Protein AF-A0A1W9VPN4-F1 (afdb_monomer_lite)

pLDDT: mean 90.59, std 12.6, range [47.25, 98.25]

Foldseek 3Di:
DDDPDDDFPDWADDDPQWIWTHDPQFIFIAGPVRHTQGDRQFNDWAYDDPQWIWTHHPNFTFIAGSNRHTPGGDDD

Radius of gyration: 12.42 Å; chains: 1; bounding box: 47×19×24 Å

Secondary structure (DSSP, 8-state):
--------SEE---BTTBEEEEETTEEEEE-TTS-EEEEEEESEE---BTTBEEEEETTEEEEE-TTS-EEEE---

Sequence (76 aa):
MNEKELEYDLIGQFSEGLCPVMEDNKWGAINKDNEVVIPFEYDYLGQFNDGLCPVIKDGKYGAINKDNEIVIKILK

Structure (mmCIF, N/CA/C/O backbone):
data_AF-A0A1W9VPN4-F1
#
_entry.id   AF-A0A1W9VPN4-F1
#
loop_
_atom_site.group_PDB
_atom_site.id
_atom_site.type_symbol
_atom_site.label_atom_id
_atom_site.label_alt_id
_atom_site.label_comp_id
_atom_site.label_asym_id
_atom_site.label_entity_id
_atom_site.label_seq_id
_atom_site.pdbx_PDB_ins_code
_atom_site.Cartn_x
_atom_site.Cartn_y
_atom_site.Cartn_z
_atom_site.occupancy
_atom_site.B_iso_or_equiv
_atom_site.auth_seq_id
_atom_site.auth_comp_id
_atom_site.auth_asym_id
_atom_site.auth_atom_id
_atom_site.pdbx_PDB_model_num
ATOM 1 N N . MET A 1 1 ? -30.824 -4.501 0.265 1.00 47.25 1 MET A N 1
ATOM 2 C CA . MET A 1 1 ? -29.438 -4.974 0.437 1.00 47.25 1 MET A CA 1
ATOM 3 C C . MET A 1 1 ? -28.693 -3.800 1.027 1.00 47.25 1 MET A C 1
ATOM 5 O O . MET A 1 1 ? -28.763 -2.738 0.431 1.00 47.25 1 MET A O 1
ATOM 9 N N . ASN A 1 2 ? -28.137 -3.935 2.229 1.00 48.78 2 ASN A N 1
ATOM 10 C CA . ASN A 1 2 ? -27.339 -2.860 2.811 1.00 48.78 2 ASN A CA 1
ATOM 11 C C . ASN A 1 2 ? -25.984 -2.910 2.113 1.00 48.78 2 ASN A C 1
ATOM 13 O O . ASN A 1 2 ? -25.216 -3.843 2.344 1.00 48.78 2 ASN A O 1
ATOM 17 N N . GLU A 1 3 ? -25.742 -1.978 1.199 1.00 59.00 3 GLU A N 1
ATOM 18 C CA . GLU A 1 3 ? -24.395 -1.732 0.699 1.00 59.00 3 GLU A CA 1
ATOM 19 C C . GLU A 1 3 ? -23.572 -1.268 1.907 1.00 59.00 3 GLU A C 1
ATOM 21 O O . GLU A 1 3 ? -23.974 -0.348 2.619 1.00 59.00 3 GLU A O 1
ATOM 26 N N . LYS A 1 4 ? -22.492 -1.988 2.230 1.00 64.50 4 LYS A N 1
ATOM 27 C CA . LYS A 1 4 ? -21.564 -1.558 3.275 1.00 64.50 4 LYS A CA 1
ATOM 28 C C . LYS A 1 4 ? -20.875 -0.311 2.727 1.00 64.50 4 LYS A C 1
ATOM 30 O O . LYS A 1 4 ? -20.032 -0.437 1.844 1.00 64.50 4 LYS A O 1
ATOM 35 N N . GLU A 1 5 ? -21.260 0.865 3.210 1.00 70.06 5 GLU A N 1
ATOM 36 C CA . GLU A 1 5 ? -20.485 2.081 2.976 1.00 70.06 5 GLU A CA 1
ATOM 37 C C . GLU A 1 5 ? -19.096 1.857 3.584 1.00 70.06 5 GLU A C 1
ATOM 39 O O . GLU A 1 5 ? -18.962 1.501 4.757 1.00 70.06 5 GLU A O 1
ATOM 44 N N . LEU A 1 6 ? -18.069 1.938 2.742 1.00 76.69 6 LEU A N 1
ATOM 45 C CA . LEU A 1 6 ? -16.684 1.814 3.171 1.00 76.69 6 LEU A CA 1
ATOM 46 C C . LEU A 1 6 ? -16.210 3.207 3.571 1.00 76.69 6 LEU A C 1
ATOM 48 O O . LEU A 1 6 ? -16.153 4.113 2.740 1.00 76.69 6 LEU A O 1
ATOM 52 N N . GLU A 1 7 ? -15.904 3.369 4.852 1.00 87.06 7 GLU A N 1
ATOM 53 C CA . GLU A 1 7 ? -15.298 4.577 5.397 1.00 87.06 7 GLU A CA 1
ATOM 54 C C . GLU A 1 7 ? -13.802 4.330 5.592 1.00 87.06 7 GLU A C 1
AT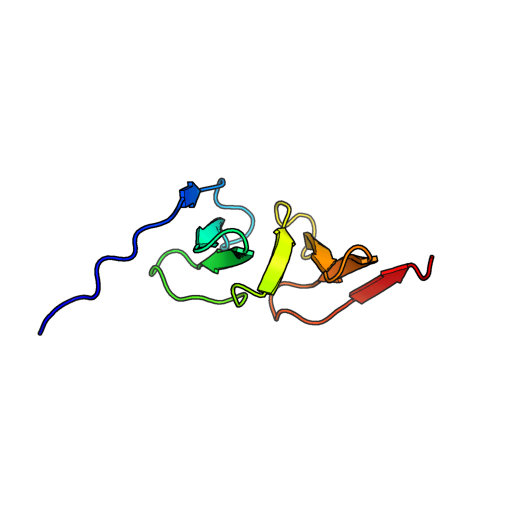OM 56 O O . GLU A 1 7 ? -13.397 3.290 6.108 1.00 87.06 7 GLU A O 1
ATOM 61 N N . TYR A 1 8 ? -12.985 5.288 5.158 1.00 93.88 8 TYR A N 1
ATOM 62 C CA . TYR A 1 8 ? -11.532 5.229 5.278 1.00 93.88 8 TYR A CA 1
ATOM 63 C C . TYR A 1 8 ? -11.023 6.464 6.007 1.00 93.88 8 TYR A C 1
ATOM 65 O O . TYR A 1 8 ? -11.455 7.583 5.725 1.00 93.88 8 TYR A O 1
ATOM 73 N N . ASP A 1 9 ? -10.048 6.262 6.886 1.00 95.75 9 ASP A N 1
ATOM 74 C CA . ASP A 1 9 ? -9.379 7.332 7.623 1.00 95.75 9 ASP A CA 1
ATOM 75 C C . ASP A 1 9 ? -8.554 8.218 6.679 1.00 95.75 9 ASP A C 1
ATOM 77 O O . ASP A 1 9 ? -8.503 9.440 6.822 1.00 95.75 9 ASP A O 1
ATOM 81 N N . LEU A 1 10 ? -7.888 7.589 5.703 1.00 96.75 10 LEU A N 1
ATOM 82 C CA . LEU A 1 10 ? -7.100 8.247 4.664 1.00 96.75 10 LEU A CA 1
ATOM 83 C C . LEU A 1 10 ? -7.294 7.547 3.323 1.00 96.75 10 LEU A C 1
ATOM 85 O O . LEU A 1 10 ? -7.392 6.324 3.246 1.00 96.75 10 LEU A O 1
ATOM 89 N N . ILE A 1 11 ? -7.286 8.343 2.256 1.00 96.50 11 ILE A N 1
ATOM 90 C CA . ILE A 1 11 ? -7.421 7.875 0.879 1.00 96.50 11 ILE A CA 1
ATOM 91 C C . ILE A 1 11 ? -6.283 8.478 0.059 1.00 96.50 11 ILE A C 1
ATOM 93 O O . ILE A 1 11 ? -6.062 9.692 0.060 1.00 96.50 11 ILE A O 1
ATOM 97 N N . GLY A 1 12 ? -5.532 7.613 -0.615 1.00 95.69 12 GLY A N 1
ATOM 98 C CA . GLY A 1 12 ? -4.490 7.985 -1.558 1.00 95.69 12 GLY A CA 1
ATOM 99 C C . GLY A 1 12 ? -5.053 8.347 -2.933 1.00 95.69 12 GLY A C 1
ATOM 100 O O . GLY A 1 12 ? -6.229 8.641 -3.114 1.00 95.69 12 GLY A O 1
ATOM 101 N N . GLN A 1 13 ? -4.195 8.312 -3.947 1.00 96.25 13 GLN A N 1
ATOM 102 C CA . GLN A 1 13 ? -4.619 8.450 -5.340 1.00 96.25 13 GLN A CA 1
ATOM 103 C C . GLN A 1 13 ? -4.573 7.092 -6.027 1.00 96.25 13 GLN A C 1
ATOM 105 O O . GLN A 1 13 ? -3.750 6.241 -5.685 1.00 96.25 13 GLN A O 1
ATOM 110 N N . PHE A 1 14 ? -5.444 6.901 -7.016 1.00 96.56 14 PHE A N 1
ATOM 111 C CA . PHE A 1 14 ? -5.340 5.743 -7.889 1.00 96.56 14 PHE A CA 1
ATOM 112 C C . PHE A 1 14 ? -4.021 5.778 -8.658 1.00 96.56 14 PHE A C 1
ATOM 114 O O . PHE A 1 14 ? -3.694 6.759 -9.323 1.00 96.56 14 PHE A O 1
ATOM 121 N N . SER A 1 15 ? -3.314 4.659 -8.615 1.00 97.00 15 SER A N 1
ATOM 122 C CA . SER A 1 15 ? -2.115 4.387 -9.394 1.00 97.00 15 SER A CA 1
ATOM 123 C C . SER A 1 15 ? -2.231 2.967 -9.920 1.00 97.00 15 SER A C 1
ATOM 125 O O . SER A 1 15 ? -2.576 2.046 -9.182 1.00 97.00 15 SER A O 1
ATOM 127 N N . GLU A 1 16 ? -2.053 2.797 -11.229 1.00 96.50 16 GLU A N 1
ATOM 128 C CA . GLU A 1 16 ? -2.034 1.470 -11.848 1.00 96.50 16 GLU A CA 1
ATOM 129 C C . GLU A 1 16 ? -3.261 0.562 -11.574 1.00 96.50 16 GLU A C 1
ATOM 131 O O . GLU A 1 16 ? -3.180 -0.663 -11.694 1.00 96.50 16 GLU A O 1
ATOM 136 N N . GLY A 1 17 ? -4.411 1.169 -11.258 1.00 96.12 17 GLY A N 1
ATOM 137 C CA . GLY A 1 17 ? -5.677 0.479 -10.988 1.00 96.12 17 GLY A CA 1
ATOM 138 C C . GLY A 1 17 ? -6.016 0.296 -9.507 1.00 96.12 17 GLY A C 1
ATOM 139 O O . GLY A 1 17 ? -7.156 -0.056 -9.216 1.00 96.12 17 GLY A O 1
ATOM 140 N N . LEU A 1 18 ? -5.088 0.598 -8.593 1.00 97.56 18 LEU A N 1
ATOM 141 C CA . LEU A 1 18 ? -5.273 0.462 -7.148 1.00 97.56 18 LEU A CA 1
ATOM 142 C C . LEU A 1 18 ? -5.134 1.811 -6.432 1.00 97.56 18 LEU A C 1
ATOM 144 O O . LEU A 1 18 ? -4.371 2.680 -6.856 1.00 97.56 18 LEU A O 1
ATOM 148 N N . CYS A 1 19 ? -5.875 1.989 -5.344 1.00 97.50 19 CYS A N 1
ATOM 149 C CA . CYS A 1 19 ? -5.821 3.162 -4.479 1.00 97.50 19 CYS A CA 1
ATOM 150 C C . CYS A 1 19 ? -5.442 2.734 -3.054 1.00 97.50 19 CYS A C 1
ATOM 152 O O . CYS A 1 19 ? -6.177 1.938 -2.466 1.00 97.50 19 CYS A O 1
ATOM 154 N N . PRO A 1 20 ? -4.327 3.237 -2.491 1.00 97.81 20 PRO A N 1
ATOM 155 C CA . PRO A 1 20 ? -3.996 3.037 -1.085 1.00 97.81 20 PRO A CA 1
ATOM 156 C C . PRO A 1 20 ? -5.065 3.674 -0.204 1.00 97.81 20 PRO A C 1
ATOM 158 O O . PRO A 1 20 ? -5.400 4.844 -0.396 1.00 97.81 20 PRO A O 1
ATOM 161 N N . VAL A 1 21 ? -5.559 2.938 0.778 1.00 97.69 21 VAL A N 1
ATOM 162 C CA . VAL A 1 21 ? -6.542 3.425 1.749 1.00 97.69 21 VAL A CA 1
ATOM 163 C C . VAL A 1 21 ? -6.153 2.968 3.146 1.00 97.69 21 VAL A C 1
ATOM 165 O O . VAL A 1 21 ? -5.497 1.937 3.306 1.00 97.69 21 VAL A O 1
ATOM 168 N N . MET A 1 22 ? -6.544 3.741 4.153 1.00 97.94 22 MET A N 1
ATOM 169 C CA . MET A 1 22 ? -6.301 3.422 5.555 1.00 97.94 22 MET A CA 1
ATOM 170 C C . MET A 1 22 ? -7.624 3.184 6.283 1.00 97.94 22 MET A C 1
ATOM 172 O O . MET A 1 22 ? -8.535 4.000 6.177 1.00 97.94 22 MET A O 1
ATOM 176 N N . GLU A 1 23 ? -7.698 2.086 7.027 1.00 96.31 23 GLU A N 1
ATOM 177 C CA . GLU A 1 23 ? -8.801 1.719 7.924 1.00 96.31 23 GLU A CA 1
ATOM 178 C C . GLU A 1 23 ? -8.166 1.244 9.239 1.00 96.31 23 GLU A C 1
ATOM 180 O O . GLU A 1 23 ? -7.209 0.463 9.221 1.00 96.31 23 GLU A O 1
ATOM 185 N N . ASP A 1 24 ? -8.631 1.754 10.380 1.00 94.81 24 ASP A N 1
ATOM 186 C CA . ASP A 1 24 ? -8.166 1.359 11.717 1.00 94.81 24 ASP A CA 1
ATOM 187 C C . ASP A 1 24 ? -6.631 1.435 11.901 1.00 94.81 24 ASP A C 1
ATOM 189 O O . ASP A 1 24 ? -5.996 0.563 12.503 1.00 94.81 24 ASP A O 1
ATOM 193 N N . ASN A 1 25 ? -6.005 2.512 11.404 1.00 95.44 25 ASN A N 1
ATOM 194 C CA . ASN A 1 25 ? -4.543 2.733 11.401 1.00 95.44 25 ASN A CA 1
ATOM 195 C C . ASN A 1 25 ? -3.717 1.696 10.619 1.00 95.44 25 ASN A C 1
ATOM 197 O O . ASN A 1 25 ? -2.498 1.608 10.804 1.00 95.44 25 ASN A O 1
ATOM 201 N N . LYS A 1 26 ? -4.346 0.910 9.746 1.00 97.88 26 LYS A N 1
ATOM 202 C CA . LYS A 1 26 ? -3.654 -0.010 8.846 1.00 97.88 26 LYS A CA 1
ATOM 203 C C . LYS A 1 26 ? -3.936 0.356 7.406 1.00 97.88 26 LYS A C 1
ATOM 205 O O . LYS A 1 26 ? -5.033 0.769 7.054 1.00 97.88 26 LYS A O 1
ATOM 210 N N . TRP A 1 27 ? -2.919 0.210 6.571 1.00 98.25 27 TRP A N 1
ATOM 211 C CA . TRP A 1 27 ? -3.021 0.451 5.144 1.00 98.25 27 TRP A CA 1
ATOM 212 C C . TRP A 1 27 ? -3.365 -0.833 4.398 1.00 98.25 27 TRP A C 1
ATOM 214 O O . TRP A 1 27 ? -2.793 -1.895 4.660 1.00 98.25 27 TRP A O 1
ATOM 224 N N . GLY A 1 28 ? -4.267 -0.687 3.437 1.00 97.94 28 GLY A N 1
ATOM 225 C CA . GLY A 1 28 ? -4.589 -1.641 2.388 1.00 97.94 28 GLY A CA 1
ATOM 226 C C . GLY A 1 28 ? -4.716 -0.907 1.053 1.00 97.94 28 GLY A C 1
ATOM 227 O O . GLY A 1 28 ? -4.325 0.256 0.922 1.00 97.94 28 GLY A O 1
ATOM 228 N N . ALA A 1 29 ? -5.266 -1.574 0.045 1.00 97.94 29 ALA A N 1
ATOM 229 C CA . ALA A 1 29 ? -5.570 -0.941 -1.229 1.00 97.94 29 ALA A CA 1
ATOM 230 C C . ALA A 1 29 ? -6.827 -1.527 -1.854 1.00 97.94 29 ALA A C 1
ATOM 232 O O . ALA A 1 29 ? -7.063 -2.736 -1.799 1.00 97.94 29 ALA A O 1
ATOM 233 N N . ILE A 1 30 ? -7.596 -0.654 -2.490 1.00 97.00 30 ILE A N 1
ATOM 234 C CA . ILE A 1 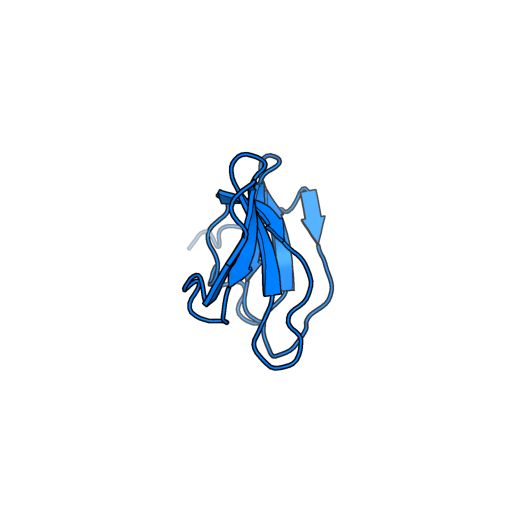30 ? -8.838 -1.000 -3.176 1.00 97.00 30 ILE A CA 1
ATOM 235 C C . ILE A 1 30 ? -8.712 -0.792 -4.681 1.00 97.00 30 ILE A C 1
ATOM 237 O O . ILE A 1 30 ? -7.900 0.015 -5.143 1.00 97.00 30 ILE A O 1
ATOM 241 N N . ASN A 1 31 ? -9.523 -1.507 -5.455 1.00 96.00 31 ASN A N 1
ATOM 242 C CA . ASN A 1 31 ? -9.711 -1.223 -6.874 1.00 96.00 31 ASN A CA 1
ATOM 243 C C . ASN A 1 31 ? -10.788 -0.140 -7.092 1.00 96.00 31 ASN A C 1
ATOM 245 O O . ASN A 1 31 ? -11.317 0.454 -6.152 1.00 96.00 31 ASN A O 1
ATOM 249 N N . LYS A 1 32 ? -11.100 0.149 -8.360 1.00 94.62 32 LYS A N 1
ATOM 250 C CA . LYS A 1 32 ? -12.108 1.157 -8.741 1.00 94.62 32 LYS A CA 1
ATOM 251 C C . LYS A 1 32 ? -13.547 0.762 -8.405 1.00 94.62 32 LYS A C 1
ATOM 253 O O . LYS A 1 32 ? -14.405 1.638 -8.383 1.00 94.62 32 LYS A O 1
ATOM 258 N N . ASP A 1 33 ? -13.781 -0.516 -8.138 1.00 94.38 33 ASP A N 1
ATOM 259 C CA . ASP A 1 33 ? -15.073 -1.069 -7.739 1.00 94.38 33 ASP A CA 1
ATOM 260 C C . ASP A 1 33 ? -15.217 -1.108 -6.202 1.00 94.38 33 ASP A C 1
ATOM 262 O O . ASP A 1 33 ? -16.165 -1.685 -5.676 1.00 94.38 33 ASP A O 1
ATOM 266 N N . ASN A 1 34 ? -14.289 -0.462 -5.476 1.00 91.75 34 ASN A N 1
ATOM 267 C CA . ASN A 1 34 ? -14.161 -0.468 -4.015 1.00 91.75 34 ASN A CA 1
ATOM 268 C C . ASN A 1 34 ? -13.918 -1.860 -3.406 1.00 91.75 34 ASN A C 1
ATOM 270 O O . ASN A 1 34 ? -14.121 -2.068 -2.209 1.00 91.75 34 ASN A O 1
ATOM 274 N N . GLU A 1 35 ? -13.448 -2.822 -4.198 1.00 94.56 35 GLU A N 1
ATOM 275 C CA . GLU A 1 35 ? -13.050 -4.125 -3.678 1.00 94.56 35 GLU A CA 1
ATOM 276 C C . GLU A 1 35 ? -11.650 -4.029 -3.072 1.00 94.56 35 GLU A C 1
ATOM 278 O O . GLU A 1 35 ? -10.731 -3.474 -3.678 1.00 94.56 35 GLU A O 1
ATOM 283 N N . VAL A 1 36 ? -11.474 -4.600 -1.881 1.00 95.50 36 VAL A N 1
ATOM 284 C CA . VAL A 1 36 ? -10.169 -4.679 -1.219 1.00 95.50 36 VAL A CA 1
ATOM 285 C C . VAL A 1 36 ? -9.297 -5.693 -1.959 1.00 95.50 36 VAL A C 1
ATOM 287 O O . VAL A 1 36 ? -9.583 -6.888 -1.947 1.00 95.50 36 VAL A O 1
ATOM 290 N N . VAL A 1 37 ? -8.221 -5.213 -2.581 1.00 96.88 37 VAL A N 1
ATOM 291 C CA . VAL A 1 37 ? -7.233 -6.039 -3.296 1.00 96.88 37 VAL A CA 1
ATOM 292 C C . VAL A 1 37 ? -6.022 -6.315 -2.412 1.00 96.88 37 VAL A C 1
ATOM 294 O O . VAL A 1 37 ? -5.524 -7.437 -2.373 1.00 96.88 37 VAL A O 1
ATOM 297 N N . ILE A 1 38 ? -5.576 -5.306 -1.659 1.00 97.62 38 ILE A N 1
ATOM 298 C CA . ILE A 1 38 ? -4.515 -5.453 -0.663 1.00 97.62 38 ILE A CA 1
ATOM 299 C C . ILE A 1 38 ? -5.142 -5.318 0.733 1.00 97.62 38 ILE A C 1
ATOM 301 O O . ILE A 1 38 ? -5.762 -4.288 1.005 1.00 97.62 38 ILE A O 1
ATOM 305 N N . PRO A 1 39 ? -5.006 -6.323 1.618 1.00 97.06 39 PRO A N 1
ATOM 306 C CA . PRO A 1 39 ? -5.616 -6.299 2.945 1.00 97.06 39 PRO A CA 1
ATOM 307 C C . PRO A 1 39 ? -5.034 -5.199 3.846 1.00 97.06 39 PRO A C 1
ATOM 309 O O . PRO A 1 39 ? -3.871 -4.817 3.711 1.00 97.06 39 PRO A O 1
ATOM 312 N N . PHE A 1 40 ? -5.838 -4.740 4.810 1.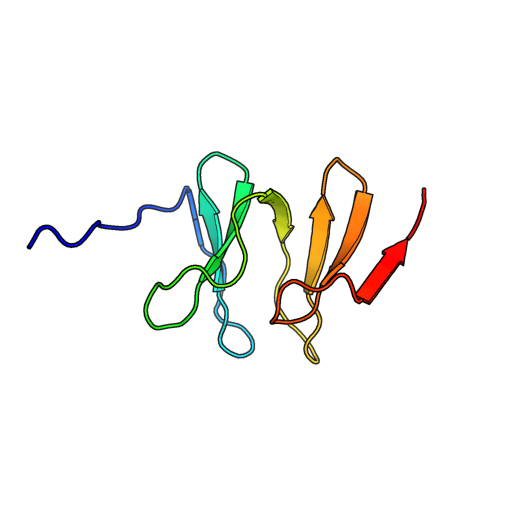00 97.06 40 PHE A N 1
ATOM 313 C CA . PHE A 1 40 ? -5.466 -3.746 5.824 1.00 97.06 40 PHE A CA 1
ATOM 314 C C . PHE A 1 40 ? -4.536 -4.334 6.893 1.00 97.06 40 PHE A C 1
ATOM 316 O O . PHE A 1 40 ? -4.933 -4.604 8.024 1.00 97.06 40 PHE A O 1
ATOM 323 N N . GLU A 1 41 ? -3.279 -4.570 6.533 1.00 96.94 41 GLU A N 1
ATOM 324 C CA . GLU A 1 41 ? -2.283 -5.164 7.435 1.00 96.94 41 GLU A CA 1
ATOM 325 C C . GLU A 1 41 ? -0.948 -4.411 7.475 1.00 96.94 41 GLU A C 1
ATOM 327 O O . GLU A 1 41 ? -0.079 -4.737 8.289 1.00 96.94 41 GLU A O 1
ATOM 332 N N . TYR A 1 42 ? -0.783 -3.391 6.632 1.00 97.56 42 TYR A N 1
ATOM 333 C CA . TYR A 1 42 ? 0.464 -2.646 6.514 1.00 97.56 42 TYR A CA 1
ATOM 334 C C . TYR A 1 42 ? 0.496 -1.435 7.446 1.00 97.56 42 TYR A C 1
ATOM 336 O O . TYR A 1 42 ? -0.503 -0.750 7.643 1.00 97.56 42 TYR A O 1
ATOM 344 N N . ASP A 1 43 ? 1.670 -1.144 8.000 1.00 97.62 43 ASP A N 1
ATOM 345 C CA . ASP A 1 43 ? 1.918 0.099 8.742 1.00 97.62 43 ASP A CA 1
ATOM 346 C C . ASP A 1 43 ? 2.048 1.291 7.779 1.00 97.62 43 ASP A C 1
ATOM 348 O O . ASP A 1 43 ? 1.761 2.431 8.135 1.00 97.62 43 ASP A O 1
ATOM 352 N N . TYR A 1 44 ? 2.482 1.019 6.546 1.00 97.12 44 TYR A N 1
ATOM 353 C CA . TYR A 1 44 ? 2.547 1.975 5.446 1.00 97.12 44 TYR A CA 1
ATOM 354 C C . TYR A 1 44 ? 2.401 1.251 4.109 1.00 97.12 44 TYR A C 1
ATOM 356 O O . TYR A 1 44 ? 3.013 0.197 3.908 1.00 97.12 44 TYR A O 1
ATOM 364 N N . LEU A 1 45 ? 1.660 1.859 3.185 1.00 97.69 45 LEU A N 1
ATOM 365 C CA . LEU A 1 45 ? 1.522 1.411 1.804 1.00 97.69 45 LEU A CA 1
ATOM 366 C C . LEU A 1 45 ? 1.645 2.622 0.872 1.00 97.69 45 LEU A C 1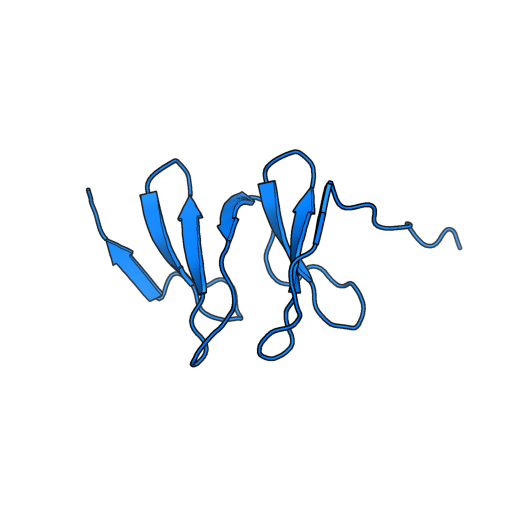
ATOM 368 O O . LEU A 1 45 ? 0.903 3.596 0.999 1.00 97.69 45 LEU A O 1
ATOM 372 N N . GLY A 1 46 ? 2.635 2.586 -0.019 1.00 96.50 46 GLY A N 1
ATOM 373 C CA . GLY A 1 46 ? 2.876 3.644 -0.997 1.00 96.50 46 GLY A CA 1
ATOM 374 C C . GLY A 1 46 ? 1.975 3.550 -2.229 1.00 96.50 46 GLY A C 1
ATOM 375 O O . GLY A 1 46 ? 1.018 2.790 -2.280 1.00 96.50 46 GLY A O 1
ATOM 376 N N . GLN A 1 47 ? 2.288 4.334 -3.258 1.00 95.94 47 GLN A N 1
ATOM 377 C CA . GLN A 1 47 ? 1.641 4.179 -4.564 1.00 95.94 47 GLN A CA 1
ATOM 378 C C . GLN A 1 47 ? 2.298 3.057 -5.371 1.00 95.94 47 GLN A C 1
ATOM 380 O O . GLN A 1 47 ? 3.489 2.780 -5.206 1.00 95.94 47 GLN A O 1
ATOM 385 N N . PHE A 1 48 ? 1.524 2.456 -6.272 1.00 95.50 48 PHE A N 1
ATOM 386 C CA . PHE A 1 48 ? 2.052 1.522 -7.256 1.00 95.50 48 PHE A CA 1
ATOM 387 C C . PHE A 1 48 ? 2.783 2.281 -8.365 1.00 95.50 48 PHE A C 1
ATOM 389 O O . PHE A 1 48 ? 2.262 3.257 -8.909 1.00 95.50 48 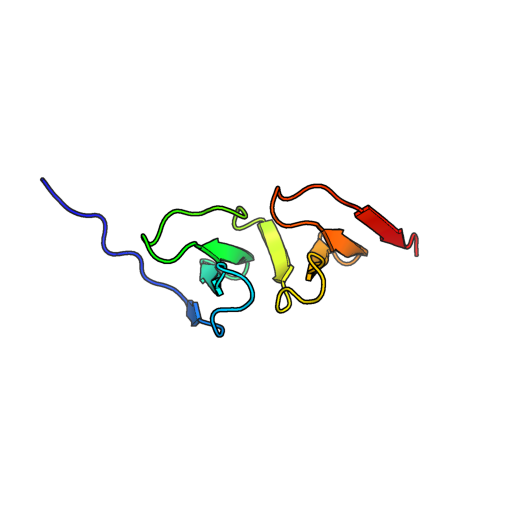PHE A O 1
ATOM 396 N N . ASN A 1 49 ? 3.985 1.817 -8.694 1.00 94.88 49 ASN A N 1
ATOM 397 C CA . ASN A 1 49 ? 4.784 2.293 -9.814 1.00 94.88 49 ASN A CA 1
ATOM 398 C C . ASN A 1 49 ? 5.616 1.137 -10.385 1.00 94.88 49 ASN A C 1
ATOM 400 O O . ASN A 1 49 ? 6.254 0.400 -9.630 1.00 94.88 49 ASN A O 1
ATOM 404 N N . ASP A 1 50 ? 5.592 0.974 -11.706 1.00 94.94 50 ASP A N 1
ATOM 405 C CA . ASP A 1 50 ? 6.152 -0.166 -12.435 1.00 94.94 50 ASP A CA 1
ATOM 406 C C . ASP A 1 50 ? 5.745 -1.521 -11.823 1.00 94.94 50 ASP A C 1
ATOM 408 O O . ASP A 1 50 ? 6.539 -2.457 -11.705 1.00 94.94 50 ASP A O 1
ATOM 412 N N . GLY A 1 51 ? 4.483 -1.625 -11.396 1.00 94.94 51 GLY A N 1
ATOM 413 C CA . GLY A 1 51 ? 3.925 -2.840 -10.800 1.00 94.94 51 GLY A CA 1
ATOM 414 C C . GLY A 1 51 ? 4.410 -3.160 -9.383 1.00 94.94 51 GLY A C 1
ATOM 415 O O . GLY A 1 51 ? 4.041 -4.210 -8.855 1.00 94.94 51 GLY A O 1
ATOM 416 N N . LEU A 1 52 ? 5.190 -2.276 -8.753 1.00 95.88 52 LEU A N 1
ATOM 417 C CA . LEU A 1 52 ? 5.682 -2.425 -7.3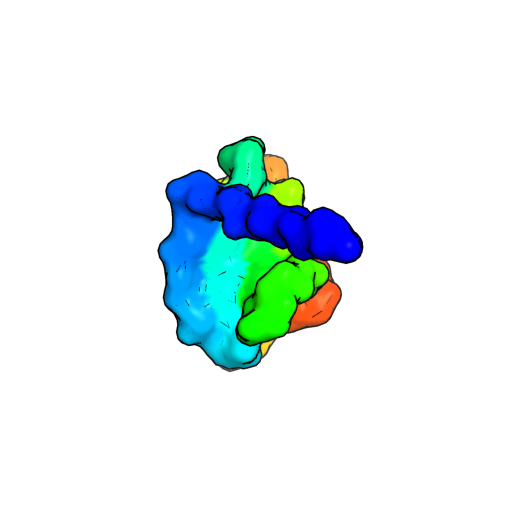85 1.00 95.88 52 LEU A CA 1
ATOM 418 C C . LEU A 1 52 ? 5.115 -1.343 -6.470 1.00 95.88 52 LEU A C 1
ATOM 420 O O . LEU A 1 52 ? 4.927 -0.198 -6.869 1.00 95.88 52 LEU A O 1
ATOM 424 N N . CYS A 1 53 ? 4.898 -1.700 -5.210 1.00 96.88 53 CYS A N 1
ATOM 425 C CA . CYS A 1 53 ? 4.454 -0.787 -4.168 1.00 96.88 53 CYS A CA 1
ATOM 426 C C . CYS A 1 53 ? 5.363 -0.923 -2.939 1.00 96.88 53 CYS A C 1
ATOM 428 O O . CYS A 1 53 ? 5.470 -2.026 -2.395 1.00 96.88 53 CYS A O 1
ATOM 430 N N . PRO A 1 54 ? 6.017 0.157 -2.470 1.00 96.75 54 PRO A N 1
ATOM 431 C CA . PRO A 1 54 ? 6.790 0.117 -1.236 1.00 96.75 54 PRO A CA 1
ATOM 432 C C . PRO A 1 54 ? 5.858 -0.025 -0.029 1.00 96.75 54 PRO A C 1
ATOM 434 O O . PRO A 1 54 ? 4.820 0.634 0.053 1.00 96.75 54 PRO A O 1
ATOM 437 N N . VAL A 1 55 ? 6.245 -0.872 0.921 1.00 96.94 55 VAL A N 1
ATOM 438 C CA . VAL A 1 55 ? 5.444 -1.185 2.108 1.00 96.94 55 VAL A CA 1
ATOM 439 C C . VAL A 1 55 ? 6.283 -1.222 3.378 1.00 96.94 55 VAL A C 1
ATOM 441 O O . VAL A 1 55 ? 7.482 -1.518 3.347 1.00 96.94 55 VAL A O 1
ATOM 444 N N . ILE A 1 56 ? 5.624 -0.970 4.510 1.00 95.81 56 ILE A N 1
ATOM 445 C CA . ILE A 1 56 ? 6.142 -1.280 5.844 1.00 95.81 56 ILE A CA 1
ATOM 446 C C . ILE A 1 56 ? 5.169 -2.237 6.529 1.00 95.81 56 ILE A C 1
ATOM 448 O O . ILE A 1 56 ? 3.974 -1.952 6.607 1.00 95.81 56 ILE A O 1
ATOM 452 N N . LYS A 1 57 ? 5.680 -3.362 7.038 1.00 94.88 57 LYS A N 1
ATOM 453 C CA . LYS A 1 57 ? 4.917 -4.323 7.846 1.00 94.88 57 LYS A CA 1
ATOM 454 C C . LYS A 1 57 ? 5.718 -4.727 9.074 1.00 94.88 57 LYS A C 1
ATOM 456 O O . LYS A 1 57 ? 6.854 -5.192 8.946 1.00 94.88 57 LYS A O 1
ATOM 461 N N . ASP A 1 58 ? 5.145 -4.535 10.255 1.00 92.81 58 ASP A N 1
ATOM 462 C CA . ASP A 1 58 ? 5.790 -4.772 11.548 1.00 92.81 58 ASP A CA 1
ATOM 463 C C . ASP A 1 58 ? 7.144 -4.044 11.659 1.00 92.81 58 ASP A C 1
ATOM 465 O O . ASP A 1 58 ? 8.155 -4.605 12.099 1.00 92.81 58 ASP A O 1
ATOM 469 N N . GLY A 1 59 ? 7.188 -2.801 11.164 1.00 90.50 59 GLY A N 1
ATOM 470 C CA . GLY A 1 59 ? 8.401 -1.977 11.117 1.00 90.50 59 GLY A CA 1
ATOM 471 C C . GLY A 1 59 ? 9.494 -2.458 10.148 1.00 90.50 59 GLY A C 1
ATOM 472 O O . GLY A 1 59 ? 10.629 -1.985 10.232 1.00 90.50 59 GLY A O 1
ATOM 473 N N . LYS A 1 60 ? 9.198 -3.403 9.245 1.00 90.38 60 LYS A N 1
ATOM 474 C CA . LYS A 1 60 ? 10.129 -3.891 8.212 1.00 90.38 60 LYS A CA 1
ATOM 475 C C . LYS A 1 60 ? 9.750 -3.341 6.846 1.00 90.38 60 LYS A C 1
ATOM 477 O O . LYS A 1 60 ? 8.581 -3.372 6.479 1.00 90.38 60 LYS A O 1
ATOM 482 N N . TYR A 1 61 ? 10.754 -2.911 6.091 1.00 92.44 61 TYR A N 1
ATOM 483 C CA . TYR A 1 61 ? 10.586 -2.350 4.755 1.00 92.44 61 TYR A CA 1
ATOM 484 C C . TYR A 1 61 ? 10.588 -3.448 3.690 1.00 92.44 61 TYR A C 1
ATOM 486 O O . TYR A 1 61 ? 11.367 -4.405 3.754 1.00 92.44 61 TYR A O 1
ATOM 494 N N . GLY A 1 62 ? 9.747 -3.282 2.679 1.00 93.56 62 GLY A N 1
ATOM 495 C CA . GLY A 1 62 ? 9.727 -4.152 1.514 1.00 93.56 62 GLY A CA 1
ATOM 496 C C . GLY A 1 62 ? 8.999 -3.528 0.336 1.00 93.56 62 GLY A C 1
ATOM 497 O O . GLY A 1 62 ? 8.625 -2.356 0.367 1.00 93.56 62 GLY A O 1
ATOM 498 N N . ALA A 1 63 ? 8.799 -4.331 -0.700 1.00 95.75 63 ALA A N 1
ATOM 499 C CA . ALA A 1 63 ? 7.919 -4.000 -1.808 1.00 95.75 63 ALA A CA 1
ATOM 500 C C . ALA A 1 63 ? 7.035 -5.199 -2.145 1.00 95.75 63 ALA A C 1
ATOM 502 O O . ALA A 1 63 ? 7.516 -6.338 -2.122 1.00 95.75 63 ALA A O 1
ATOM 503 N N . ILE A 1 64 ? 5.776 -4.929 -2.471 1.00 96.62 64 ILE A N 1
ATOM 504 C CA . ILE A 1 64 ? 4.826 -5.915 -2.989 1.00 96.62 64 ILE A CA 1
ATOM 505 C C . ILE A 1 64 ? 4.497 -5.646 -4.454 1.00 96.62 64 ILE A C 1
ATOM 507 O O . ILE A 1 64 ? 4.649 -4.517 -4.922 1.00 96.62 64 ILE A O 1
ATOM 511 N N . ASN A 1 65 ? 4.033 -6.669 -5.165 1.00 95.44 65 ASN A N 1
ATOM 512 C CA . ASN A 1 65 ? 3.342 -6.493 -6.441 1.00 95.44 65 ASN A CA 1
ATOM 513 C C . ASN A 1 65 ? 1.832 -6.260 -6.223 1.00 95.44 65 ASN A C 1
ATOM 515 O O . ASN A 1 65 ? 1.352 -6.173 -5.090 1.00 95.44 65 ASN A O 1
ATOM 519 N N . LYS A 1 66 ? 1.073 -6.134 -7.317 1.00 94.38 66 LYS A N 1
ATOM 520 C CA . LYS A 1 66 ? -0.384 -5.898 -7.279 1.00 94.38 66 LYS A CA 1
ATOM 521 C C . LYS A 1 66 ? -1.197 -7.057 -6.705 1.00 94.38 66 LYS A C 1
ATOM 523 O O . LYS A 1 66 ? -2.325 -6.832 -6.284 1.00 94.38 66 LYS A O 1
ATOM 528 N N . ASP A 1 67 ? -0.614 -8.250 -6.657 1.00 93.50 67 ASP A N 1
ATOM 529 C CA . ASP A 1 67 ? -1.228 -9.461 -6.112 1.00 93.50 67 ASP A CA 1
ATOM 530 C C . ASP A 1 67 ? -0.895 -9.649 -4.616 1.00 93.50 67 ASP A C 1
ATOM 532 O O . ASP A 1 67 ? -1.125 -10.714 -4.045 1.00 93.50 67 ASP A O 1
ATOM 536 N N . ASN A 1 68 ? -0.355 -8.608 -3.965 1.00 94.88 68 ASN A N 1
ATOM 537 C CA . ASN A 1 68 ? 0.112 -8.614 -2.575 1.00 94.88 68 ASN A CA 1
ATOM 538 C C . ASN A 1 68 ? 1.291 -9.569 -2.299 1.00 94.88 68 ASN A C 1
ATOM 540 O O . ASN A 1 68 ? 1.556 -9.935 -1.152 1.00 94.88 68 ASN A O 1
ATOM 544 N N . GLU A 1 69 ? 2.029 -9.986 -3.325 1.00 94.00 69 GLU A N 1
ATOM 545 C CA . GLU A 1 69 ? 3.198 -10.841 -3.144 1.00 94.00 69 GLU A CA 1
ATOM 546 C C . GLU A 1 69 ? 4.422 -9.989 -2.814 1.00 94.00 69 GLU A C 1
ATOM 548 O O . GLU A 1 69 ? 4.726 -9.014 -3.500 1.00 94.00 69 GLU A O 1
ATOM 553 N N . ILE A 1 70 ? 5.166 -10.371 -1.775 1.00 90.00 70 ILE A N 1
ATOM 554 C CA . ILE A 1 70 ? 6.407 -9.690 -1.396 1.00 90.00 70 ILE A CA 1
ATOM 555 C C . ILE A 1 70 ? 7.481 -9.977 -2.451 1.00 90.00 70 ILE A C 1
ATOM 557 O O . ILE A 1 70 ? 7.985 -11.095 -2.543 1.00 90.00 70 ILE A O 1
ATOM 561 N N . VAL A 1 71 ? 7.877 -8.945 -3.195 1.00 85.06 71 VAL A N 1
ATOM 562 C CA . VAL A 1 71 ? 8.909 -9.023 -4.240 1.00 85.06 71 VAL A CA 1
ATOM 563 C C . VAL A 1 71 ? 10.291 -8.696 -3.678 1.00 85.06 71 VAL A C 1
ATOM 565 O O . VAL A 1 71 ? 11.285 -9.314 -4.057 1.00 85.06 71 VAL A O 1
ATOM 568 N N . ILE A 1 72 ? 10.375 -7.740 -2.747 1.00 76.25 72 ILE A N 1
ATOM 569 C CA . ILE A 1 72 ? 11.643 -7.316 -2.141 1.00 76.25 72 ILE A CA 1
ATOM 570 C C . ILE A 1 72 ? 11.506 -7.337 -0.625 1.00 76.25 72 ILE A C 1
ATOM 572 O O . ILE A 1 72 ? 10.704 -6.606 -0.047 1.00 76.25 72 ILE A O 1
ATOM 576 N N . LYS A 1 73 ? 12.344 -8.144 0.025 1.00 68.25 73 LYS A N 1
ATOM 577 C CA . LYS A 1 73 ? 12.514 -8.160 1.477 1.00 68.25 73 LYS A CA 1
ATOM 578 C C . LYS A 1 73 ? 13.877 -7.565 1.804 1.00 68.25 73 LYS A C 1
ATOM 580 O O . LYS A 1 73 ? 14.885 -8.238 1.604 1.00 68.25 73 LYS A O 1
ATOM 585 N N . ILE A 1 74 ? 13.927 -6.339 2.322 1.00 53.03 74 ILE A N 1
ATOM 586 C CA . ILE A 1 74 ? 15.166 -5.834 2.921 1.00 53.03 74 ILE A CA 1
ATOM 587 C C . ILE A 1 74 ? 15.111 -6.185 4.406 1.00 53.03 74 ILE A C 1
ATOM 589 O O . ILE A 1 74 ? 14.290 -5.679 5.170 1.00 53.03 74 ILE A O 1
ATOM 593 N N . LEU A 1 75 ? 15.936 -7.156 4.795 1.00 64.50 75 LEU A N 1
ATOM 594 C CA . LEU A 1 75 ? 16.181 -7.451 6.201 1.00 64.50 75 LEU A CA 1
ATOM 595 C C . LEU A 1 75 ? 16.999 -6.301 6.804 1.00 64.50 75 LEU A C 1
ATOM 597 O O . LEU A 1 75 ? 17.855 -5.755 6.115 1.00 64.50 75 LEU A O 1
ATOM 601 N N . LYS A 1 76 ? 16.653 -5.970 8.056 1.00 53.00 76 LYS A N 1
ATOM 602 C CA . LYS A 1 76 ? 17.219 -4.925 8.929 1.00 53.00 76 LYS A CA 1
ATOM 603 C C . LYS A 1 76 ? 18.642 -4.476 8.611 1.00 53.00 76 LYS A C 1
ATOM 605 O O . LYS A 1 76 ? 19.518 -5.363 8.527 1.00 53.00 76 LYS A O 1
#